Protein AF-A0A1B7VG76-F1 (afdb_monomer)

Foldseek 3Di:
DDDDDDDDQDDDPQFDQCLVVDDLPPDDVVVSVVVRVCVRCCVRVPDDDRDDDDDPVRVVVVVPPPD

Radius of gyration: 19.91 Å; Cα contacts (8 Å, |Δi|>4): 23; chains: 1; bounding box: 52×34×42 Å

Mean predicted aligned error: 11.44 Å

Sequence (67 aa):
MRLPKLSPPVKRPDIIYPHQSVDVIHGRIEDLVSIRMDLLHGANYNDPAAFQNHSYQQIKSSYNCAI

Solvent-accessible surface area (backbone atoms only — not comparable to full-atom values): 4610 Å² total; per-residue (Å²): 136,83,76,79,86,72,79,76,86,79,85,72,70,96,71,62,67,58,54,78,81,47,90,67,79,85,74,57,67,71,60,36,52,50,53,44,51,50,39,40,44,56,61,58,75,66,55,74,78,75,92,67,81,73,50,76,64,54,59,60,54,63,71,66,78,77,126

InterPro domains:
  IPR026473 Cyanobactin biosynthesis protein, PatB/AcyB/McaB family [TIGR04220] (1-60)

Structure (mmCIF, N/CA/C/O backbone):
data_AF-A0A1B7VG76-F1
#
_entry.id   AF-A0A1B7VG76-F1
#
loop_
_atom_site.group_PDB
_atom_sit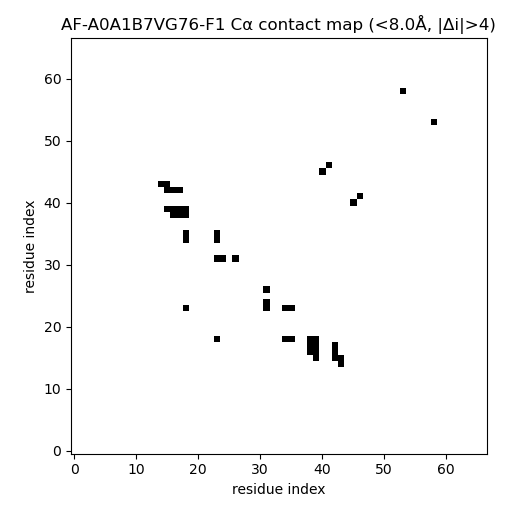e.id
_atom_site.type_symbol
_atom_site.label_atom_id
_atom_site.label_alt_id
_atom_site.label_comp_id
_atom_site.label_asym_id
_atom_site.label_entity_id
_atom_site.label_seq_id
_atom_site.pdbx_PDB_ins_code
_atom_site.Cartn_x
_atom_site.Cartn_y
_atom_site.Cartn_z
_atom_site.occupancy
_atom_site.B_iso_or_equiv
_atom_site.auth_seq_id
_atom_site.auth_comp_id
_atom_site.auth_asym_id
_atom_site.auth_atom_id
_atom_site.pdbx_PDB_model_num
ATOM 1 N N . MET A 1 1 ? 24.078 -23.343 -19.701 1.00 57.91 1 MET A N 1
ATOM 2 C CA . MET A 1 1 ? 23.313 -23.228 -18.439 1.00 57.91 1 MET A CA 1
ATOM 3 C C . MET A 1 1 ? 22.028 -22.463 -18.751 1.00 57.91 1 MET A C 1
ATOM 5 O O . MET A 1 1 ? 22.136 -21.379 -19.306 1.00 57.91 1 MET A O 1
ATOM 9 N N . ARG A 1 2 ? 20.833 -23.030 -18.525 1.00 76.75 2 ARG A N 1
ATOM 10 C CA . ARG A 1 2 ? 19.549 -22.357 -18.812 1.00 76.75 2 ARG A CA 1
ATOM 11 C C . ARG A 1 2 ? 18.941 -21.908 -17.489 1.00 76.75 2 ARG A C 1
ATOM 13 O O . ARG A 1 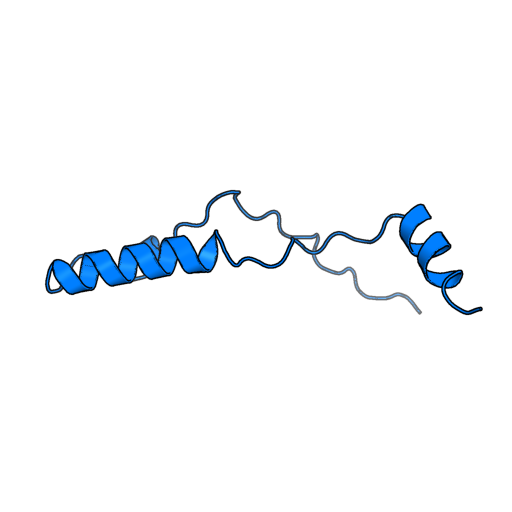2 ? 18.575 -22.755 -16.684 1.00 76.75 2 ARG A O 1
ATOM 20 N N . LEU A 1 3 ? 18.881 -20.598 -17.264 1.00 76.12 3 LEU A N 1
ATOM 21 C CA . LEU A 1 3 ? 18.243 -20.045 -16.071 1.00 76.12 3 LEU A CA 1
ATOM 22 C C . LEU A 1 3 ? 16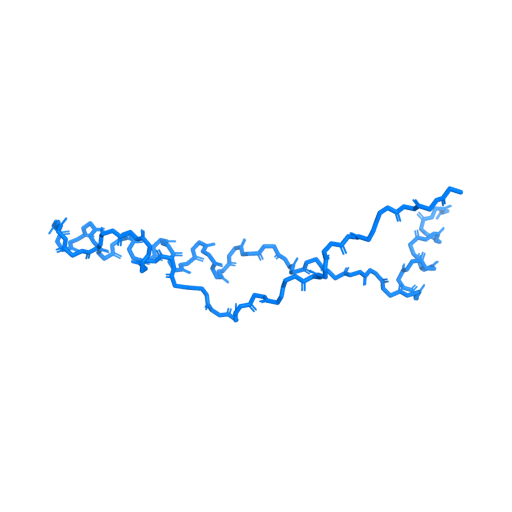.728 -20.325 -16.111 1.00 76.12 3 LEU A C 1
ATOM 24 O O . LEU A 1 3 ? 16.144 -20.351 -17.203 1.00 76.12 3 LEU A O 1
ATOM 28 N N . PRO A 1 4 ? 16.089 -20.563 -14.952 1.00 83.88 4 PRO A N 1
ATOM 29 C CA . PRO A 1 4 ? 14.644 -20.728 -14.881 1.00 83.88 4 PRO A CA 1
ATOM 30 C C . PRO A 1 4 ? 13.940 -19.463 -15.383 1.00 83.88 4 PRO A C 1
ATOM 32 O O . PRO A 1 4 ? 14.435 -18.348 -15.215 1.00 83.88 4 PRO A O 1
ATOM 35 N N . LYS A 1 5 ? 12.774 -19.635 -16.018 1.00 80.50 5 LYS A N 1
ATOM 36 C CA . LYS A 1 5 ? 11.927 -18.498 -16.394 1.00 80.50 5 LYS A CA 1
ATOM 37 C C . LYS A 1 5 ? 11.509 -17.770 -15.117 1.00 80.50 5 LYS A C 1
ATOM 39 O O . LYS A 1 5 ? 10.780 -18.334 -14.306 1.00 80.50 5 LYS A O 1
ATOM 44 N N . LEU A 1 6 ? 11.967 -16.532 -14.963 1.00 77.81 6 LEU A N 1
ATOM 45 C CA . LEU A 1 6 ? 11.463 -15.630 -13.934 1.00 77.81 6 LEU A CA 1
ATOM 46 C C . LEU A 1 6 ? 10.001 -15.279 -14.235 1.00 77.81 6 LEU A C 1
ATOM 48 O O . LEU A 1 6 ? 9.580 -15.282 -15.398 1.00 77.81 6 LEU A O 1
ATOM 52 N N . SER A 1 7 ? 9.229 -14.979 -13.191 1.00 75.25 7 SER A N 1
ATOM 53 C CA . SER A 1 7 ? 7.880 -14.443 -13.356 1.00 75.25 7 SER A CA 1
ATOM 54 C C . SER A 1 7 ? 7.936 -13.133 -14.149 1.00 75.25 7 SER A C 1
ATOM 56 O O . SER A 1 7 ? 8.862 -12.340 -13.941 1.00 75.25 7 SER A O 1
ATOM 58 N N . PRO A 1 8 ? 6.972 -12.875 -15.050 1.00 73.00 8 PRO A N 1
ATOM 59 C CA . PRO A 1 8 ? 6.889 -11.582 -15.714 1.00 73.00 8 PRO A CA 1
ATOM 60 C C . PRO A 1 8 ? 6.774 -10.460 -14.665 1.00 73.00 8 PRO A C 1
ATOM 62 O O . PRO A 1 8 ? 6.184 -10.690 -13.604 1.00 73.00 8 PRO A O 1
ATOM 65 N N . PRO A 1 9 ? 7.310 -9.256 -14.938 1.00 69.56 9 PRO A N 1
ATOM 66 C CA . PRO A 1 9 ? 7.136 -8.114 -14.050 1.00 69.56 9 PRO A CA 1
ATOM 67 C C . PRO A 1 9 ? 5.652 -7.882 -13.761 1.00 69.56 9 PRO A C 1
ATOM 69 O O . PRO A 1 9 ? 4.841 -7.770 -14.684 1.00 69.56 9 PRO A O 1
ATOM 72 N N . VAL A 1 10 ? 5.292 -7.826 -12.480 1.00 69.75 10 VAL A N 1
ATOM 73 C CA . VAL A 1 10 ? 3.919 -7.538 -12.068 1.00 69.75 10 VAL A CA 1
ATOM 74 C C . VAL A 1 10 ? 3.655 -6.058 -12.320 1.00 69.75 10 VAL A C 1
ATOM 76 O O . VAL A 1 10 ? 4.343 -5.198 -11.772 1.00 69.75 10 VAL A O 1
ATOM 79 N N . LYS A 1 11 ? 2.660 -5.752 -13.160 1.00 69.31 11 LYS A N 1
ATOM 80 C CA . LYS A 1 11 ? 2.172 -4.379 -13.309 1.00 69.31 11 LYS A CA 1
ATOM 81 C C . LYS A 1 11 ? 1.334 -4.029 -12.085 1.00 69.31 11 LYS A C 1
ATOM 83 O O . LYS A 1 11 ? 0.305 -4.654 -11.838 1.00 69.31 11 LYS A O 1
ATOM 88 N N . ARG A 1 12 ? 1.801 -3.049 -11.321 1.00 70.19 12 ARG A N 1
ATOM 89 C CA . ARG A 1 12 ? 1.097 -2.489 -10.168 1.00 70.19 12 ARG A CA 1
ATOM 90 C C . ARG A 1 12 ? 0.035 -1.489 -10.655 1.00 70.19 12 ARG A C 1
ATOM 92 O O . ARG A 1 12 ? 0.302 -0.800 -11.639 1.00 70.19 12 ARG A O 1
ATOM 99 N N . PRO A 1 13 ? -1.142 -1.393 -10.010 1.00 80.69 13 PRO A N 1
ATOM 100 C CA . PRO A 1 13 ? -2.042 -0.259 -10.208 1.00 80.69 13 PRO A CA 1
ATOM 101 C C . PRO A 1 13 ? -1.341 1.064 -9.872 1.00 80.69 13 PRO A C 1
ATOM 103 O O . PRO A 1 13 ? -0.499 1.094 -8.970 1.00 80.69 13 PRO A O 1
ATOM 106 N N . ASP A 1 14 ? -1.716 2.147 -10.558 1.00 79.00 14 ASP A N 1
ATOM 107 C CA . ASP A 1 14 ? -1.108 3.471 -10.350 1.00 79.00 14 ASP A CA 1
ATOM 108 C C . ASP A 1 14 ? -1.295 3.967 -8.909 1.00 79.00 14 ASP A C 1
ATOM 110 O O . ASP A 1 14 ? -0.381 4.538 -8.319 1.00 79.00 14 ASP A O 1
ATOM 114 N N . ILE A 1 15 ? -2.464 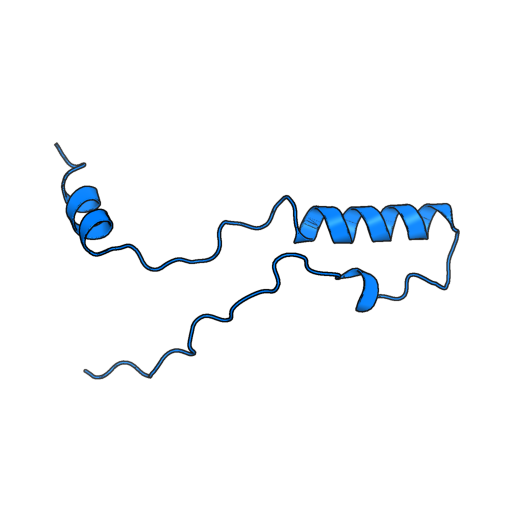3.691 -8.321 1.00 84.44 15 ILE A N 1
ATOM 115 C CA . ILE A 1 15 ? -2.770 3.976 -6.920 1.00 84.44 15 ILE A CA 1
ATOM 116 C C . ILE A 1 15 ? -3.104 2.666 -6.211 1.00 84.44 15 ILE A C 1
ATOM 118 O O . ILE A 1 15 ? -3.994 1.924 -6.632 1.00 84.44 15 ILE A O 1
ATOM 122 N N . ILE A 1 16 ? -2.414 2.396 -5.107 1.00 85.50 16 ILE A N 1
ATOM 123 C CA . ILE A 1 16 ? -2.742 1.307 -4.188 1.00 85.50 16 ILE A CA 1
ATOM 124 C C . ILE A 1 16 ? -3.652 1.841 -3.083 1.00 85.50 16 ILE A C 1
ATOM 126 O O . ILE A 1 16 ? -3.463 2.953 -2.581 1.00 85.50 16 ILE A O 1
ATOM 130 N N . TYR A 1 17 ? -4.599 1.006 -2.649 1.00 89.50 17 TYR A N 1
ATOM 131 C CA . TYR A 1 17 ? -5.509 1.275 -1.538 1.00 89.50 17 TYR A CA 1
ATOM 132 C C . TYR A 1 17 ? -5.273 0.316 -0.351 1.00 89.50 17 TYR A C 1
ATOM 134 O O . TYR A 1 17 ? -6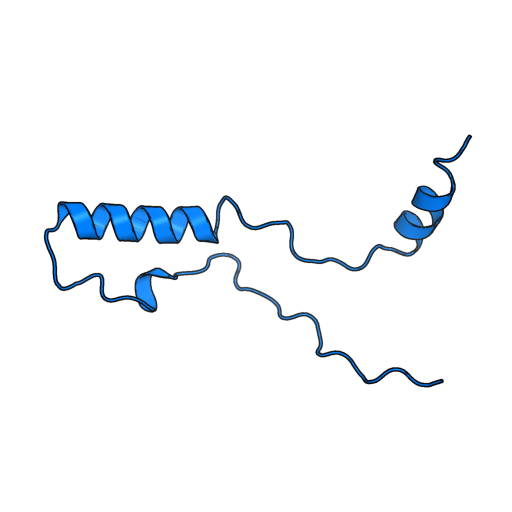.116 -0.537 -0.081 1.00 89.50 17 TYR A O 1
ATOM 142 N N . PRO A 1 18 ? -4.165 0.442 0.415 1.00 87.62 18 PRO A N 1
ATOM 143 C CA . PRO A 1 18 ? -3.839 -0.520 1.475 1.00 87.62 18 PRO A CA 1
ATOM 144 C C . PRO A 1 18 ? -4.838 -0.504 2.635 1.00 87.62 18 PRO A C 1
ATOM 146 O O . PRO A 1 18 ? -4.978 -1.493 3.344 1.00 87.62 18 PRO A O 1
ATOM 149 N N . HIS A 1 19 ? -5.571 0.601 2.801 1.00 87.19 19 HIS A N 1
ATOM 150 C CA . HIS A 1 19 ? -6.636 0.731 3.794 1.00 87.19 19 HIS A CA 1
ATOM 151 C C . HIS A 1 19 ? -7.792 -0.264 3.591 1.00 87.19 19 HIS A C 1
ATOM 153 O O . HIS A 1 19 ? -8.588 -0.437 4.499 1.00 87.19 19 HIS A O 1
ATOM 159 N N . GLN A 1 20 ? -7.905 -0.911 2.423 1.00 87.94 20 GLN A N 1
ATOM 160 C CA . GLN A 1 20 ? -8.894 -1.971 2.189 1.00 87.94 20 GLN A CA 1
ATOM 161 C C . GLN A 1 20 ? -8.481 -3.316 2.804 1.00 87.94 20 GLN A C 1
ATOM 163 O O . GLN A 1 20 ? -9.327 -4.182 3.004 1.00 87.94 20 GLN A O 1
ATOM 168 N N . SER A 1 21 ? -7.190 -3.498 3.091 1.00 86.25 21 SER A N 1
ATOM 169 C CA . SER A 1 21 ? -6.638 -4.734 3.659 1.00 86.25 21 SER A CA 1
ATOM 170 C C . SER A 1 21 ? -6.643 -4.746 5.188 1.00 86.25 21 SER A C 1
ATOM 172 O O . SER A 1 21 ? -6.314 -5.764 5.791 1.00 86.25 21 SER A O 1
ATOM 174 N N . VAL A 1 22 ? -6.968 -3.616 5.816 1.00 82.31 22 VAL A N 1
ATOM 175 C CA . VAL A 1 22 ? -6.979 -3.437 7.269 1.00 82.31 22 VAL A CA 1
ATOM 176 C C . VAL A 1 22 ? -8.337 -2.914 7.721 1.00 82.31 22 VAL A C 1
ATOM 178 O O . VAL A 1 22 ? -9.017 -2.200 6.987 1.00 82.31 22 VAL A O 1
ATOM 181 N N . ASP A 1 23 ? -8.737 -3.268 8.940 1.00 82.25 23 ASP A N 1
ATOM 18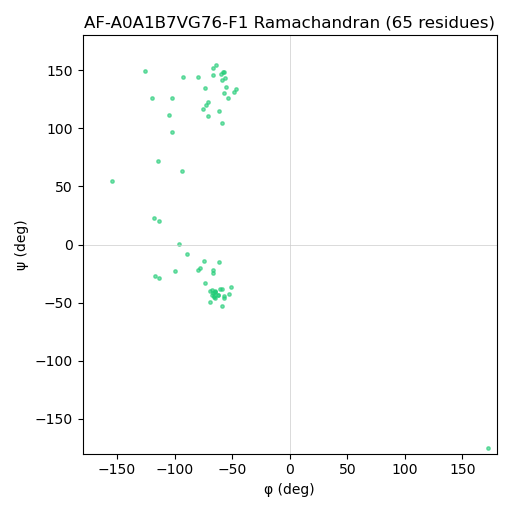2 C CA . ASP A 1 23 ? -9.952 -2.728 9.540 1.00 82.25 23 ASP A CA 1
ATOM 183 C C . ASP A 1 23 ? -9.739 -1.250 9.894 1.00 82.25 23 ASP A C 1
ATOM 185 O O . ASP A 1 23 ? -8.963 -0.911 10.786 1.00 82.25 23 ASP A O 1
ATOM 189 N N . VAL A 1 24 ? -10.425 -0.375 9.158 1.00 80.12 24 VAL A N 1
ATOM 190 C CA . VAL A 1 24 ? -10.455 1.076 9.391 1.00 80.12 24 VAL A CA 1
ATOM 191 C C . VAL A 1 24 ? -11.866 1.573 9.726 1.00 80.12 24 VAL A C 1
ATOM 193 O O . VAL A 1 24 ? -12.182 2.740 9.500 1.00 80.12 24 VAL A O 1
ATOM 196 N N . ILE A 1 25 ? -12.733 0.688 10.225 1.00 81.38 25 ILE A N 1
ATOM 197 C CA . ILE A 1 25 ? -14.124 1.000 10.587 1.00 81.38 25 ILE A CA 1
ATOM 198 C C . ILE A 1 25 ? -14.378 0.889 12.093 1.00 81.38 25 ILE A C 1
ATOM 200 O O . ILE A 1 25 ? -15.208 1.634 12.614 1.00 81.38 25 ILE A O 1
ATOM 204 N N . HIS A 1 26 ? -13.650 0.034 12.814 1.00 89.31 26 HIS A N 1
ATOM 205 C CA . HIS A 1 26 ? -13.811 -0.118 14.263 1.00 89.31 26 HIS A CA 1
ATOM 206 C C . HIS A 1 26 ? -12.702 0.613 15.033 1.00 89.31 26 HIS A C 1
ATOM 208 O O . HIS A 1 26 ? -11.612 0.087 15.235 1.00 89.31 26 HIS A O 1
ATOM 214 N N . GLY A 1 27 ? -12.977 1.837 15.494 1.00 87.19 27 GLY A N 1
ATOM 215 C CA . GLY A 1 27 ? -12.015 2.613 16.279 1.00 87.19 27 GLY A CA 1
ATOM 216 C C . GLY A 1 27 ? -12.454 4.047 16.555 1.00 87.19 27 GLY A C 1
ATOM 217 O O . GLY A 1 27 ? -13.564 4.460 16.213 1.00 87.19 27 GLY A O 1
ATOM 218 N N . ARG A 1 28 ? -11.566 4.826 17.180 1.00 92.56 28 ARG A N 1
ATOM 219 C CA . ARG A 1 28 ? -11.761 6.273 17.324 1.00 92.56 28 ARG A CA 1
ATOM 220 C C . ARG A 1 28 ? -11.527 6.939 15.975 1.00 92.56 28 ARG A C 1
ATOM 222 O O . ARG A 1 28 ? -10.535 6.654 15.314 1.00 92.56 28 ARG A O 1
ATOM 229 N N . ILE A 1 29 ? -12.414 7.850 15.587 1.00 91.38 29 ILE A N 1
ATOM 230 C CA . ILE A 1 29 ? -12.398 8.503 14.265 1.00 91.38 29 ILE A CA 1
ATOM 231 C C . ILE A 1 29 ? -11.026 9.117 13.945 1.00 91.38 29 ILE A C 1
ATOM 233 O O . ILE A 1 29 ? -10.526 8.962 12.836 1.00 91.38 29 ILE A O 1
ATOM 237 N N . GLU A 1 30 ? -10.411 9.775 14.926 1.00 92.44 30 GLU A N 1
ATOM 238 C CA . GLU A 1 30 ? -9.079 10.382 14.826 1.00 92.44 30 GLU A CA 1
ATOM 239 C C . GLU A 1 30 ? -7.985 9.375 14.429 1.00 92.44 30 GLU A C 1
ATOM 241 O O . GLU A 1 30 ? -7.236 9.624 13.481 1.00 92.44 30 GLU A O 1
ATOM 246 N N . ASP A 1 31 ? -7.963 8.202 15.066 1.00 90.38 31 ASP A N 1
ATOM 247 C CA . ASP A 1 31 ? -7.008 7.134 14.759 1.00 90.38 31 ASP A CA 1
ATOM 248 C C . ASP A 1 31 ? -7.262 6.563 13.355 1.00 90.38 31 ASP A C 1
ATOM 250 O O . ASP A 1 31 ? -6.330 6.347 12.583 1.00 90.38 31 ASP A O 1
ATOM 254 N N . LEU A 1 32 ? -8.535 6.367 12.991 1.00 91.38 32 LEU A N 1
ATOM 255 C CA . LEU A 1 32 ? -8.926 5.802 11.696 1.00 91.38 32 LEU A CA 1
ATOM 256 C C . LEU A 1 32 ? -8.534 6.711 10.527 1.00 91.38 32 LEU A C 1
ATOM 258 O O . LEU A 1 32 ? -8.059 6.233 9.493 1.00 91.38 32 LEU A O 1
ATOM 262 N N . VAL A 1 33 ? -8.708 8.025 10.688 1.00 92.12 33 VAL A N 1
ATOM 263 C CA . VAL A 1 33 ? -8.282 9.012 9.690 1.00 92.12 33 VAL A CA 1
ATOM 264 C C . VAL A 1 33 ? -6.762 9.010 9.559 1.00 92.12 33 VAL A C 1
ATOM 266 O O . VAL A 1 33 ? -6.273 8.949 8.431 1.00 92.12 33 VAL A O 1
ATOM 269 N N . SER A 1 34 ? -6.022 9.017 10.675 1.00 93.12 34 SER A N 1
ATOM 270 C CA . SER A 1 34 ? -4.553 8.972 10.638 1.00 93.12 34 SER A CA 1
ATOM 271 C C . SER A 1 34 ? -4.058 7.723 9.914 1.00 93.12 34 SER A C 1
ATOM 273 O O . SER A 1 34 ? -3.344 7.832 8.920 1.00 93.12 34 SER A O 1
ATOM 275 N N . ILE A 1 35 ? -4.531 6.540 10.325 1.00 91.25 35 ILE A N 1
ATOM 276 C CA . ILE A 1 35 ? -4.134 5.253 9.738 1.00 91.25 35 ILE A CA 1
ATOM 277 C C . ILE A 1 35 ? -4.422 5.229 8.235 1.00 91.25 35 ILE A C 1
ATOM 279 O O . ILE A 1 35 ? -3.584 4.805 7.438 1.00 91.25 35 ILE A O 1
ATOM 283 N N . ARG A 1 36 ? -5.597 5.709 7.814 1.00 91.00 36 ARG A N 1
ATOM 284 C CA . ARG A 1 36 ? -5.951 5.759 6.392 1.00 91.00 36 ARG A CA 1
ATOM 285 C C . ARG A 1 36 ? -5.013 6.670 5.599 1.00 91.00 36 ARG A C 1
ATOM 287 O O . ARG A 1 36 ? -4.619 6.295 4.493 1.00 91.00 36 ARG A O 1
ATOM 294 N N . MET A 1 37 ? -4.682 7.845 6.135 1.00 91.56 37 MET A N 1
ATOM 295 C CA . MET A 1 37 ? -3.787 8.7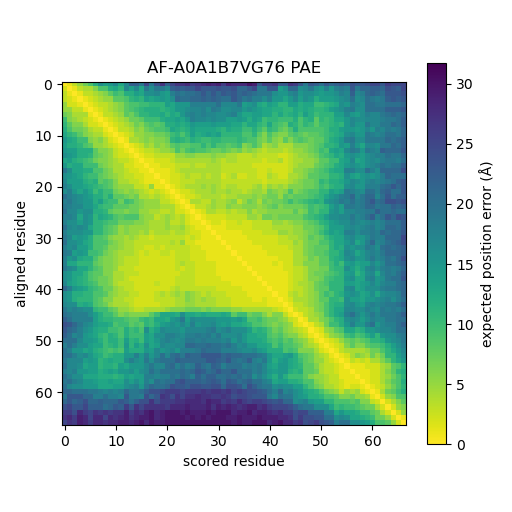98 5.473 1.00 91.56 37 MET A CA 1
AT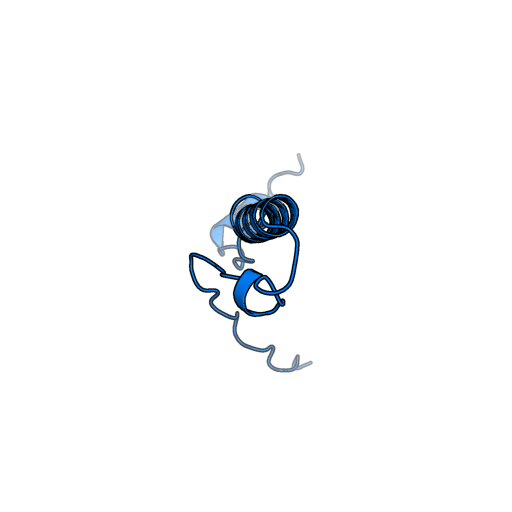OM 296 C C . MET A 1 37 ? -2.360 8.256 5.387 1.00 91.56 37 MET A C 1
ATOM 298 O O . MET A 1 37 ? -1.769 8.305 4.308 1.00 91.56 37 MET A O 1
ATOM 302 N N . ASP A 1 38 ? -1.853 7.652 6.461 1.00 91.75 38 ASP A N 1
ATOM 303 C CA . ASP A 1 38 ? -0.511 7.064 6.509 1.00 91.75 38 ASP A CA 1
ATOM 304 C C . ASP A 1 38 ? -0.361 5.917 5.503 1.00 91.75 38 ASP A C 1
ATOM 306 O O . ASP A 1 38 ? 0.614 5.860 4.752 1.00 91.75 38 ASP A O 1
ATOM 310 N N . LEU A 1 39 ? -1.362 5.038 5.410 1.00 90.25 39 LEU A N 1
ATOM 311 C CA . LEU A 1 39 ? -1.361 3.926 4.458 1.00 90.25 39 LEU A CA 1
ATOM 312 C C . LEU A 1 39 ? -1.411 4.402 3.005 1.00 90.25 39 LEU A C 1
ATOM 314 O O . LEU A 1 39 ? -0.674 3.894 2.158 1.00 90.25 39 LEU A O 1
ATOM 318 N N . LEU A 1 40 ? -2.279 5.368 2.696 1.00 89.31 40 LEU A N 1
ATOM 319 C CA . LEU A 1 40 ? -2.383 5.908 1.341 1.00 89.31 40 LEU A CA 1
ATOM 320 C C . LEU A 1 40 ? -1.115 6.654 0.935 1.00 89.31 40 LEU A C 1
ATOM 322 O O . LEU A 1 40 ? -0.639 6.467 -0.184 1.00 89.31 40 LEU A O 1
ATOM 326 N N . HIS A 1 41 ? -0.566 7.478 1.824 1.00 89.19 41 HIS A N 1
ATOM 327 C CA . HIS A 1 41 ? 0.632 8.250 1.532 1.00 89.19 41 HIS A CA 1
ATOM 328 C C . HIS A 1 41 ? 1.861 7.341 1.416 1.00 89.19 41 HIS A C 1
ATOM 330 O O . HIS A 1 41 ? 2.561 7.385 0.406 1.00 89.19 41 HIS A O 1
ATOM 336 N N . GLY A 1 42 ? 2.079 6.451 2.387 1.00 86.38 42 GLY A N 1
ATOM 337 C CA . GLY A 1 42 ? 3.231 5.551 2.405 1.00 86.38 42 GLY A CA 1
ATOM 338 C C . GLY A 1 42 ? 3.308 4.635 1.182 1.00 86.38 42 GLY A C 1
ATOM 339 O O . GLY A 1 42 ? 4.390 4.434 0.639 1.00 86.38 42 GLY A O 1
ATOM 340 N N . ALA A 1 43 ? 2.170 4.131 0.696 1.00 84.75 43 ALA A N 1
ATOM 341 C CA . ALA A 1 43 ? 2.145 3.222 -0.452 1.00 84.75 43 ALA A CA 1
ATOM 342 C C . ALA A 1 43 ? 2.271 3.910 -1.823 1.00 84.75 43 ALA A C 1
ATOM 344 O O . ALA A 1 43 ? 2.621 3.243 -2.800 1.00 84.75 43 ALA A O 1
ATOM 345 N N . ASN A 1 44 ? 1.957 5.208 -1.924 1.00 85.19 44 ASN A N 1
ATOM 346 C CA . ASN A 1 44 ? 1.849 5.904 -3.213 1.00 85.19 44 ASN A CA 1
ATOM 347 C C . ASN A 1 44 ? 2.860 7.042 -3.405 1.00 85.19 44 ASN A C 1
ATOM 349 O O . ASN A 1 44 ? 3.208 7.333 -4.543 1.00 85.19 44 ASN A O 1
ATOM 353 N N . TYR A 1 45 ? 3.340 7.678 -2.334 1.00 80.44 45 TYR A N 1
ATOM 354 C CA . TYR A 1 45 ? 4.274 8.810 -2.426 1.00 80.44 45 TYR A CA 1
ATOM 355 C C . TYR A 1 45 ? 5.741 8.428 -2.190 1.00 80.44 45 TYR A C 1
ATOM 357 O O . TYR A 1 45 ? 6.624 9.127 -2.675 1.00 80.44 45 TYR A O 1
ATOM 365 N N . ASN A 1 46 ? 6.004 7.316 -1.497 1.00 67.31 46 ASN A N 1
ATOM 366 C CA . ASN A 1 46 ? 7.353 6.812 -1.204 1.00 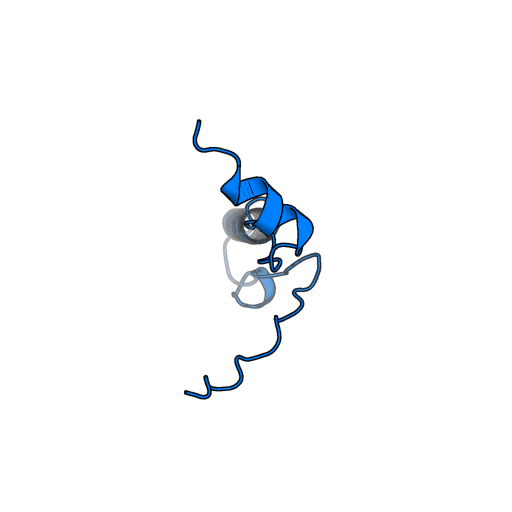67.31 46 ASN A CA 1
ATOM 367 C C . ASN A 1 46 ? 7.661 5.472 -1.898 1.00 67.31 46 ASN A C 1
ATOM 369 O O . ASN A 1 46 ? 8.560 4.746 -1.471 1.00 67.31 46 ASN A O 1
ATOM 373 N N . ASP A 1 47 ? 6.925 5.120 -2.958 1.00 66.62 47 ASP A N 1
ATOM 374 C CA . ASP A 1 47 ? 7.219 3.899 -3.711 1.00 66.62 47 ASP A CA 1
ATOM 375 C C . ASP A 1 47 ? 8.519 4.085 -4.509 1.00 66.62 47 ASP A C 1
ATOM 377 O O . ASP A 1 47 ? 8.604 5.025 -5.311 1.00 66.62 47 ASP A O 1
ATOM 381 N N . PRO A 1 48 ? 9.550 3.238 -4.317 1.00 62.28 48 PRO A N 1
ATOM 382 C CA . PRO A 1 48 ? 10.699 3.255 -5.206 1.00 62.28 48 PRO A CA 1
ATOM 383 C C . PRO A 1 48 ? 10.221 3.037 -6.642 1.00 62.28 48 PRO A C 1
ATOM 385 O O . PRO A 1 48 ? 9.295 2.265 -6.892 1.00 62.28 48 PRO A O 1
ATOM 388 N N . ALA A 1 49 ? 10.863 3.721 -7.591 1.00 64.69 49 ALA A N 1
ATOM 389 C CA . ALA A 1 49 ? 10.517 3.595 -8.999 1.00 64.69 49 ALA A CA 1
ATOM 390 C C . ALA A 1 49 ? 10.423 2.112 -9.387 1.00 64.69 49 ALA A C 1
ATOM 392 O O . ALA A 1 49 ? 11.322 1.326 -9.067 1.00 64.69 49 ALA A O 1
ATOM 393 N N . ALA A 1 50 ? 9.327 1.743 -10.061 1.00 64.19 50 ALA A N 1
ATOM 394 C CA . ALA A 1 50 ? 9.096 0.375 -10.503 1.00 64.19 50 ALA A CA 1
ATOM 395 C C . ALA A 1 50 ? 10.361 -0.172 -11.174 1.00 64.19 50 ALA A C 1
ATOM 397 O O . ALA A 1 50 ? 10.962 0.514 -12.004 1.00 64.19 50 ALA A O 1
ATOM 398 N N . PHE A 1 51 ? 10.764 -1.395 -10.818 1.00 63.31 51 PHE A N 1
ATOM 399 C CA . PHE A 1 51 ? 11.950 -2.013 -11.401 1.00 63.31 51 PHE A CA 1
ATOM 400 C C . PHE A 1 51 ? 11.777 -2.109 -12.922 1.00 63.31 51 PHE A C 1
ATOM 402 O O . PHE A 1 51 ? 11.023 -2.940 -13.434 1.00 63.31 51 PHE A O 1
ATOM 409 N N . GLN A 1 52 ? 12.467 -1.232 -13.647 1.00 65.19 52 GLN A N 1
ATOM 410 C CA . GLN A 1 52 ? 12.544 -1.262 -15.097 1.00 65.19 52 GLN A CA 1
ATOM 411 C C . GLN A 1 52 ? 13.886 -1.864 -15.485 1.00 65.19 52 GLN A C 1
ATOM 413 O O . GLN A 1 52 ? 14.936 -1.401 -15.041 1.00 65.19 52 GLN A O 1
ATOM 418 N N . ASN A 1 53 ? 13.852 -2.900 -16.326 1.00 67.88 53 ASN A N 1
ATOM 419 C CA . ASN A 1 53 ? 15.077 -3.410 -16.928 1.00 67.88 53 ASN A CA 1
ATOM 420 C C . ASN A 1 53 ? 15.766 -2.265 -17.674 1.00 67.88 53 ASN A C 1
ATOM 422 O O . ASN A 1 53 ? 15.125 -1.576 -18.471 1.00 67.88 53 ASN A O 1
ATOM 426 N N . HIS A 1 54 ? 17.061 -2.082 -17.423 1.00 71.12 54 HIS A N 1
ATOM 427 C CA . HIS A 1 54 ? 17.850 -1.084 -18.131 1.00 71.12 54 HIS A CA 1
ATOM 428 C C . HIS A 1 54 ? 17.741 -1.302 -19.642 1.00 71.12 54 HIS A C 1
ATOM 430 O O . HIS A 1 54 ? 17.853 -2.428 -20.137 1.00 71.12 54 HIS A O 1
ATOM 436 N N . SER A 1 55 ? 17.543 -0.217 -20.387 1.00 74.38 55 SER A N 1
ATOM 437 C CA . SER A 1 55 ? 17.617 -0.274 -21.841 1.00 74.38 55 SER A CA 1
ATOM 438 C C . SER A 1 55 ? 19.034 -0.647 -22.277 1.00 74.38 55 SER A C 1
ATOM 440 O O . SER A 1 55 ? 20.015 -0.363 -21.585 1.00 74.38 55 SER A O 1
ATOM 442 N N . TYR A 1 56 ? 19.162 -1.241 -23.465 1.00 74.19 56 TYR A N 1
ATOM 443 C CA . TYR A 1 56 ? 20.470 -1.566 -24.042 1.00 74.19 56 TYR A CA 1
ATOM 444 C C . TYR A 1 56 ? 21.419 -0.351 -24.052 1.00 74.19 56 TYR A C 1
ATOM 446 O O . TYR A 1 56 ? 22.608 -0.479 -23.765 1.00 74.19 56 TYR A O 1
ATOM 454 N N . GLN A 1 57 ? 20.877 0.847 -24.295 1.00 75.94 57 GLN A N 1
ATOM 455 C CA . GLN A 1 57 ? 21.640 2.093 -24.288 1.00 75.94 57 GLN A CA 1
ATOM 456 C C . GLN A 1 57 ? 22.119 2.485 -22.881 1.00 75.94 57 GLN A C 1
ATOM 458 O O . GLN A 1 57 ? 23.260 2.915 -22.739 1.00 75.94 57 GLN A O 1
ATOM 463 N N . GLN A 1 58 ? 21.285 2.295 -21.850 1.00 76.06 58 GLN A N 1
ATOM 464 C CA . GLN A 1 58 ? 21.645 2.562 -20.450 1.00 76.06 58 GLN A CA 1
ATOM 465 C C . GLN A 1 58 ? 22.755 1.624 -19.956 1.00 76.06 58 GLN A C 1
ATOM 467 O O . GLN A 1 58 ? 23.684 2.078 -19.291 1.00 76.06 58 GLN A O 1
ATOM 472 N N . ILE A 1 59 ? 22.697 0.342 -20.335 1.00 77.00 59 ILE A N 1
ATOM 473 C CA . ILE A 1 59 ? 23.733 -0.656 -20.012 1.00 77.00 59 ILE A CA 1
ATOM 474 C C . ILE A 1 59 ? 25.062 -0.293 -20.689 1.00 77.00 59 ILE A C 1
ATOM 476 O O . ILE A 1 59 ? 26.132 -0.403 -20.092 1.00 77.00 59 ILE A O 1
ATOM 480 N N . LYS A 1 60 ? 25.005 0.170 -21.943 1.00 77.69 60 LYS A N 1
ATOM 481 C CA . LYS A 1 60 ? 26.193 0.596 -22.688 1.00 77.69 60 LYS A CA 1
ATOM 482 C C . LYS A 1 60 ? 26.824 1.860 -22.093 1.00 77.69 60 LYS A C 1
ATOM 484 O O . LYS A 1 60 ? 28.046 1.948 -22.035 1.00 77.69 60 LYS A O 1
ATOM 489 N N . SER A 1 61 ? 26.019 2.827 -21.644 1.00 73.88 61 SER A N 1
ATOM 490 C CA . SER A 1 61 ? 26.528 4.072 -21.053 1.00 73.88 61 SER A CA 1
ATOM 491 C C . SER A 1 61 ? 27.099 3.892 -19.647 1.00 73.88 61 SER A C 1
ATOM 493 O O . SER A 1 61 ? 28.068 4.566 -19.310 1.00 73.88 61 SER A O 1
ATOM 495 N N . SER A 1 62 ? 26.554 2.981 -18.830 1.00 66.00 62 SER A N 1
ATOM 496 C CA . SER A 1 62 ? 27.050 2.754 -17.463 1.00 66.00 62 SER A CA 1
ATOM 497 C C . SER A 1 62 ? 28.462 2.163 -17.425 1.00 66.00 62 SER A C 1
ATOM 499 O O . SER A 1 62 ? 29.181 2.371 -16.456 1.00 66.00 62 SER A O 1
ATOM 501 N N . TYR A 1 63 ? 28.883 1.472 -18.489 1.00 55.94 63 TYR A N 1
ATOM 502 C CA . TYR A 1 63 ? 30.243 0.937 -18.622 1.00 55.94 63 TYR A CA 1
ATOM 503 C C . TYR A 1 63 ? 31.311 2.001 -18.930 1.00 55.94 63 TYR A C 1
ATOM 505 O O . TYR A 1 63 ? 32.495 1.715 -18.788 1.00 55.94 63 TYR A O 1
ATOM 513 N N . ASN A 1 64 ? 30.915 3.215 -19.336 1.00 55.78 64 ASN A N 1
ATOM 514 C CA . ASN A 1 64 ? 31.844 4.292 -19.699 1.00 55.78 64 ASN A CA 1
ATOM 515 C C . ASN A 1 64 ? 32.120 5.291 -18.565 1.00 55.78 64 ASN A C 1
ATOM 517 O O . ASN A 1 64 ? 32.891 6.224 -18.766 1.00 55.78 64 ASN A O 1
ATOM 521 N N . CYS A 1 65 ? 31.536 5.112 -17.377 1.00 49.41 65 CYS A N 1
ATOM 522 C CA . CYS A 1 65 ? 31.868 5.927 -16.207 1.00 49.41 65 CYS A CA 1
ATOM 523 C C . CYS A 1 65 ? 32.950 5.224 -15.372 1.00 49.41 65 CYS A C 1
ATOM 525 O O . CYS A 1 65 ? 32.708 4.790 -14.249 1.00 49.41 65 CYS A O 1
ATOM 527 N N . ALA A 1 66 ? 34.125 5.041 -15.972 1.00 49.38 66 ALA A N 1
ATOM 528 C CA . ALA A 1 66 ? 35.328 4.542 -15.311 1.00 49.38 66 ALA A CA 1
ATOM 529 C C . ALA A 1 66 ? 36.588 5.041 -16.039 1.00 49.38 66 ALA A C 1
ATOM 531 O O . ALA A 1 66 ? 37.398 4.224 -16.465 1.00 49.38 66 ALA A O 1
ATOM 532 N N . ILE A 1 67 ? 36.723 6.363 -16.215 1.00 41.56 67 ILE A N 1
ATOM 533 C CA . ILE A 1 67 ? 38.002 7.080 -16.396 1.00 41.56 67 ILE A CA 1
ATOM 534 C C . ILE A 1 67 ? 37.863 8.446 -15.728 1.00 41.56 67 ILE A C 1
ATOM 536 O O . ILE A 1 67 ? 36.857 9.128 -16.030 1.00 41.56 67 ILE A O 1
#

Organism: NCBI:txid1710894

Secondary structure (DSSP, 8-state):
-----PPPPPPPPSS--GGGSS--SSS-HHHHHHHHHHHHHHHHHSPPPP-PPPPHHHHHHHTT---

pLDDT: mean 77.69, std 12.08, range [41.56, 93.12]